Protein AF-A0A8T7H530-F1 (afdb_monomer)

Solvent-accessible surface area (backbone atoms only — not comparable to full-atom values): 3971 Å² total; per-residue (Å²): 136,86,50,74,65,62,44,66,78,72,47,73,75,79,93,54,44,65,55,48,46,55,56,51,48,55,43,45,76,72,69,53,91,77,86,88,84,83,82,87,67,88,64,54,67,61,49,53,51,46,38,62,73,61,39,51,68,78,80,110

Organism: NCBI:txid83986

InterPro domains:
  IPR036661 Luciferase-like domain superfamily [G3DSA:3.20.20.30] (1-60)
  IPR036661 Luciferase-like domain superfamily [SSF51679] (2-60)

Foldseek 3Di:
DQDPVNCVVQPQDDLDLVSVQVNVVVVVVVVDPDDDDDDDDPPPVVVVVSCVPRHVVVVD

Secondary structure (DSSP, 8-state):
---HHHHHHHS--SS-HHHHHHHHHHHHHTT-S-------SS-HHHHHHHIIIIIGGGG-

Mean predicted aligned error: 4.84 Å

Structure (mmCIF, N/CA/C/O backbone):
data_AF-A0A8T7H530-F1
#
_entry.id   AF-A0A8T7H530-F1
#
loop_
_atom_site.group_PDB
_atom_site.id
_atom_site.type_symbol
_atom_site.label_atom_id
_atom_site.label_alt_id
_atom_site.label_comp_id
_atom_site.label_asym_id
_atom_site.label_entity_id
_atom_site.label_seq_id
_atom_site.pdbx_PDB_ins_code
_atom_site.Cartn_x
_atom_site.Cartn_y
_atom_site.Cartn_z
_atom_site.occupancy
_atom_site.B_iso_or_equiv
_atom_site.auth_seq_id
_atom_site.auth_comp_id
_atom_site.auth_asym_id
_atom_site.auth_atom_id
_atom_site.pdbx_PDB_model_num
ATOM 1 N N . MET A 1 1 ? 21.267 -9.893 -4.655 1.00 53.94 1 MET A N 1
ATOM 2 C CA . MET A 1 1 ? 21.362 -9.056 -3.442 1.00 53.94 1 MET A CA 1
ATOM 3 C C . MET A 1 1 ? 20.414 -7.896 -3.679 1.00 53.94 1 MET A C 1
ATOM 5 O O . MET A 1 1 ? 20.553 -7.275 -4.719 1.00 53.94 1 MET A O 1
ATOM 9 N N . VAL A 1 2 ? 19.397 -7.713 -2.838 1.00 57.25 2 VAL A N 1
ATOM 10 C CA . VAL A 1 2 ? 18.424 -6.615 -2.975 1.00 57.25 2 VAL A CA 1
ATOM 11 C C . VAL A 1 2 ? 18.924 -5.469 -2.098 1.00 57.25 2 VAL A C 1
ATOM 13 O O . VAL A 1 2 ? 19.205 -5.692 -0.919 1.00 57.25 2 VAL A O 1
ATOM 16 N N . THR A 1 3 ? 19.106 -4.286 -2.675 1.00 75.44 3 THR A N 1
ATOM 17 C CA . THR A 1 3 ? 19.508 -3.071 -1.954 1.00 75.44 3 THR A CA 1
ATOM 18 C C . THR A 1 3 ? 18.294 -2.383 -1.322 1.00 75.44 3 THR A C 1
ATOM 20 O O . THR A 1 3 ? 17.150 -2.654 -1.683 1.00 75.44 3 THR A O 1
ATOM 23 N N . LEU A 1 4 ? 18.522 -1.472 -0.370 1.00 63.62 4 LEU A N 1
ATOM 24 C CA . LEU A 1 4 ? 17.444 -0.642 0.192 1.00 63.62 4 LEU A CA 1
ATOM 25 C C . LEU A 1 4 ? 16.716 0.161 -0.897 1.00 63.62 4 LEU A C 1
ATOM 27 O O . LEU A 1 4 ? 15.501 0.326 -0.827 1.00 63.62 4 LEU A O 1
ATOM 31 N N . GLU A 1 5 ? 17.447 0.606 -1.918 1.00 63.91 5 GLU A N 1
ATOM 32 C CA . GLU A 1 5 ? 16.908 1.341 -3.064 1.00 63.91 5 GLU A CA 1
ATOM 33 C C . GLU A 1 5 ? 16.011 0.449 -3.937 1.00 63.91 5 GLU A C 1
ATOM 35 O O . GLU A 1 5 ? 14.928 0.879 -4.340 1.00 63.91 5 GLU A O 1
ATOM 40 N N . ASP A 1 6 ? 16.389 -0.822 -4.137 1.00 59.88 6 ASP A N 1
ATOM 41 C CA . ASP A 1 6 ? 15.577 -1.801 -4.875 1.00 59.88 6 ASP A CA 1
ATOM 42 C C . ASP A 1 6 ? 14.219 -2.065 -4.199 1.00 59.88 6 ASP A C 1
ATOM 44 O O . ASP A 1 6 ? 13.218 -2.286 -4.888 1.00 59.88 6 ASP A O 1
ATOM 48 N N . VAL A 1 7 ? 14.173 -2.030 -2.858 1.00 60.84 7 VAL A N 1
ATOM 49 C CA . VAL A 1 7 ? 12.938 -2.187 -2.067 1.00 60.84 7 VAL A CA 1
ATOM 50 C C . VAL A 1 7 ? 12.119 -0.900 -2.070 1.00 60.84 7 VAL A C 1
ATOM 52 O O . VAL A 1 7 ? 10.924 -0.948 -2.356 1.00 60.84 7 VAL A O 1
ATOM 55 N N . ALA A 1 8 ? 12.746 0.247 -1.800 1.00 59.72 8 ALA A N 1
ATOM 56 C CA . ALA A 1 8 ? 12.057 1.530 -1.670 1.00 59.72 8 ALA A CA 1
ATOM 57 C C . ALA A 1 8 ? 11.361 1.975 -2.968 1.00 59.72 8 ALA A C 1
ATOM 59 O O . ALA A 1 8 ? 10.305 2.601 -2.909 1.00 59.72 8 ALA A O 1
ATOM 60 N N . GLY A 1 9 ? 11.922 1.637 -4.135 1.00 61.56 9 GLY A N 1
ATOM 61 C CA . GLY A 1 9 ? 11.329 1.983 -5.431 1.00 61.56 9 GLY A CA 1
ATOM 62 C C . GLY A 1 9 ? 10.219 1.038 -5.909 1.00 61.56 9 GLY A C 1
ATOM 63 O O . GLY A 1 9 ? 9.384 1.437 -6.720 1.00 61.56 9 GLY A O 1
ATOM 64 N N . ASN A 1 10 ? 10.187 -0.212 -5.434 1.00 66.38 10 ASN A N 1
ATOM 65 C CA . ASN A 1 10 ? 9.295 -1.245 -5.981 1.00 66.38 10 ASN A CA 1
ATOM 66 C C . ASN A 1 10 ? 8.228 -1.752 -5.011 1.00 66.38 10 ASN A C 1
ATOM 68 O O . ASN A 1 10 ? 7.216 -2.297 -5.467 1.00 66.38 10 ASN A O 1
ATOM 72 N N . VAL A 1 11 ? 8.443 -1.600 -3.705 1.00 78.56 11 VAL A N 1
ATOM 73 C CA . VAL A 1 11 ? 7.555 -2.120 -2.665 1.00 78.56 11 VAL A CA 1
ATOM 74 C C . VAL A 1 11 ? 6.816 -0.949 -2.019 1.00 78.56 11 VAL A C 1
ATOM 76 O O . VAL A 1 11 ? 7.463 -0.042 -1.497 1.00 78.56 11 VAL A O 1
ATOM 79 N N . PRO A 1 12 ? 5.472 -0.941 -2.030 1.00 83.12 12 PRO A N 1
ATOM 80 C CA . PRO A 1 12 ? 4.721 0.110 -1.365 1.00 83.12 12 PRO A CA 1
ATOM 81 C C . PRO A 1 12 ? 4.962 0.020 0.149 1.00 83.12 12 PRO A C 1
ATOM 83 O O . PRO A 1 12 ? 4.735 -1.028 0.757 1.00 83.1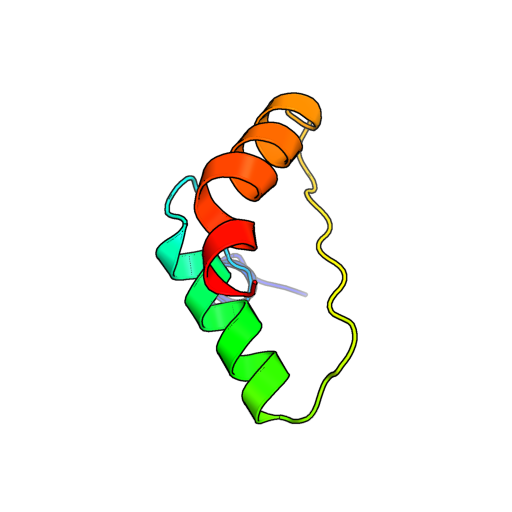2 12 PRO A O 1
ATOM 86 N N . CYS A 1 13 ? 5.457 1.108 0.740 1.00 83.56 13 CYS A N 1
ATOM 87 C CA . CYS A 1 13 ? 5.869 1.179 2.141 1.00 83.56 13 CYS A CA 1
ATOM 88 C C . CYS A 1 13 ? 5.262 2.404 2.833 1.00 83.56 13 CYS A C 1
ATOM 90 O O . CYS A 1 13 ? 5.159 3.473 2.235 1.00 83.56 13 CYS A O 1
ATOM 92 N N . GLY A 1 14 ? 4.968 2.267 4.128 1.00 85.00 14 GLY A N 1
ATOM 93 C CA . GLY A 1 14 ? 4.488 3.362 4.971 1.00 85.00 14 GLY A CA 1
ATOM 94 C C . GLY A 1 14 ? 2.959 3.463 5.062 1.00 85.00 14 GLY A C 1
ATOM 95 O O . GLY A 1 14 ? 2.257 2.573 4.593 1.00 85.00 14 GLY A O 1
ATOM 96 N N . PRO A 1 15 ? 2.443 4.517 5.720 1.00 89.69 15 PRO A N 1
ATOM 97 C CA . PRO A 1 15 ? 1.020 4.661 6.037 1.00 89.69 15 PRO A CA 1
ATOM 98 C C . PRO A 1 15 ? 0.212 5.425 4.973 1.00 89.69 15 PRO A C 1
ATOM 100 O O . PRO A 1 15 ? -0.921 5.817 5.243 1.00 89.69 15 PRO A O 1
ATOM 103 N N . ASP A 1 16 ? 0.784 5.699 3.797 1.00 94.25 16 ASP A N 1
ATOM 104 C CA . ASP A 1 16 ? 0.101 6.442 2.733 1.00 94.25 16 ASP A CA 1
ATOM 105 C C . ASP A 1 16 ? -0.707 5.486 1.834 1.00 94.25 16 ASP A C 1
ATOM 107 O O . ASP A 1 16 ? -0.105 4.708 1.083 1.00 94.25 16 ASP A O 1
ATOM 111 N N . PRO A 1 17 ? -2.055 5.521 1.866 1.00 95.69 17 PRO A N 1
ATOM 112 C CA . PRO A 1 17 ? -2.877 4.630 1.051 1.00 95.69 17 PRO A CA 1
ATOM 113 C C . PRO A 1 17 ? -2.669 4.830 -0.454 1.00 95.69 17 PRO A C 1
ATOM 115 O O . PRO A 1 17 ? -2.745 3.853 -1.200 1.00 95.69 17 PRO A O 1
ATOM 118 N N . GLU A 1 18 ? -2.329 6.039 -0.910 1.00 95.88 18 GLU A N 1
ATOM 119 C CA . GLU A 1 18 ? -2.134 6.332 -2.337 1.00 95.88 18 GLU A CA 1
ATOM 120 C C . GLU A 1 18 ? -0.960 5.553 -2.935 1.00 95.88 18 GLU A C 1
ATOM 122 O O . GLU A 1 18 ? -1.009 5.115 -4.087 1.00 95.88 18 GLU A O 1
ATOM 127 N N . VAL A 1 19 ? 0.094 5.327 -2.146 1.00 93.38 19 VAL A N 1
ATOM 128 C CA . VAL A 1 19 ? 1.251 4.522 -2.565 1.00 93.38 19 VAL A CA 1
ATOM 129 C C . VAL A 1 19 ? 0.829 3.074 -2.833 1.00 93.38 19 VAL A C 1
ATOM 131 O O . VAL A 1 19 ? 1.268 2.467 -3.814 1.00 93.38 19 VAL A O 1
ATOM 134 N N . HIS A 1 20 ? -0.057 2.523 -2.001 1.00 94.38 20 HIS A N 1
ATOM 135 C CA . HIS A 1 20 ? -0.591 1.174 -2.182 1.00 94.38 20 HIS A CA 1
ATOM 136 C C . HIS A 1 20 ? -1.559 1.102 -3.366 1.00 94.38 20 HIS A C 1
ATOM 138 O O . HIS A 1 20 ? -1.414 0.219 -4.214 1.00 94.38 20 HIS A O 1
ATOM 144 N N . ILE A 1 21 ? -2.494 2.051 -3.459 1.00 95.94 21 ILE A N 1
ATOM 145 C CA . ILE A 1 21 ? -3.506 2.114 -4.521 1.00 95.94 21 ILE A CA 1
ATOM 146 C C . ILE A 1 21 ? -2.839 2.183 -5.894 1.00 95.94 21 ILE A C 1
ATOM 148 O O . ILE A 1 21 ? -3.093 1.325 -6.739 1.00 95.94 21 ILE A O 1
ATOM 152 N N . LYS A 1 22 ? -1.908 3.122 -6.103 1.00 94.69 22 LYS A N 1
ATOM 153 C CA . LYS A 1 22 ? -1.203 3.266 -7.389 1.00 94.69 22 LYS A CA 1
ATOM 154 C C . LYS A 1 22 ? -0.489 1.985 -7.795 1.00 94.69 22 LYS A C 1
ATOM 156 O O . LYS A 1 22 ? -0.521 1.608 -8.967 1.00 94.69 22 LYS A O 1
ATOM 161 N N . LYS A 1 23 ? 0.117 1.282 -6.833 1.00 92.94 23 LYS A N 1
ATOM 162 C CA . LYS A 1 23 ? 0.820 0.032 -7.122 1.00 92.94 23 LYS A CA 1
ATOM 163 C C . LYS A 1 23 ? -0.130 -1.089 -7.523 1.00 92.94 23 LYS A C 1
ATOM 165 O O . LYS A 1 23 ? 0.190 -1.853 -8.431 1.00 92.94 23 LYS A O 1
ATOM 170 N N . ILE A 1 24 ? -1.284 -1.184 -6.870 1.00 94.25 24 ILE A N 1
ATOM 171 C CA . ILE A 1 24 ? -2.337 -2.144 -7.214 1.00 94.25 24 ILE A CA 1
ATOM 172 C C . ILE A 1 24 ? -2.893 -1.814 -8.605 1.00 94.25 24 ILE A C 1
ATOM 174 O O . ILE A 1 24 ? -2.940 -2.697 -9.457 1.00 94.25 24 ILE A O 1
ATOM 178 N N . GLU A 1 25 ? -3.205 -0.549 -8.890 1.00 95.12 25 GLU A N 1
ATOM 179 C CA . GLU A 1 25 ? -3.690 -0.118 -10.206 1.00 95.12 25 GLU A CA 1
ATOM 180 C C . GLU A 1 25 ? -2.707 -0.417 -11.342 1.00 95.12 25 GLU A C 1
ATOM 182 O O . GLU A 1 25 ? -3.125 -0.819 -12.426 1.00 95.12 25 GLU A O 1
ATOM 187 N N . GLU A 1 26 ? -1.399 -0.241 -11.125 1.00 94.06 26 GLU A N 1
ATOM 188 C CA . GLU A 1 26 ? -0.378 -0.644 -12.100 1.00 94.06 26 GLU A CA 1
ATOM 189 C C . GLU A 1 26 ? -0.504 -2.125 -12.463 1.00 94.06 26 GLU A C 1
ATOM 191 O O . GLU A 1 26 ? -0.412 -2.475 -13.639 1.00 94.06 26 GLU A O 1
ATOM 196 N N . ARG A 1 27 ? -0.746 -2.991 -11.472 1.00 92.75 27 ARG A N 1
ATOM 197 C CA . ARG A 1 27 ? -0.945 -4.428 -11.701 1.00 92.75 27 ARG A CA 1
ATOM 198 C C . ARG A 1 27 ? -2.279 -4.703 -12.383 1.00 92.75 27 ARG A C 1
ATOM 200 O O . ARG A 1 27 ? -2.301 -5.450 -13.353 1.00 92.75 27 ARG A O 1
ATOM 207 N N . VAL A 1 28 ? -3.361 -4.049 -11.974 1.00 93.88 28 VAL A N 1
ATOM 208 C CA . VAL A 1 28 ? -4.660 -4.179 -12.657 1.00 93.88 28 VAL A CA 1
ATOM 209 C C . VAL A 1 28 ? -4.543 -3.786 -14.136 1.00 93.88 28 VAL A C 1
ATOM 211 O O . VAL A 1 28 ? -5.000 -4.524 -15.006 1.00 93.88 28 VAL A O 1
ATOM 214 N N . ARG A 1 29 ? -3.844 -2.687 -14.457 1.00 94.31 29 ARG A N 1
ATOM 215 C CA . ARG A 1 29 ? -3.590 -2.253 -15.847 1.00 94.31 29 ARG A CA 1
ATOM 216 C C . ARG A 1 29 ? -2.772 -3.259 -16.664 1.00 94.31 29 ARG A C 1
ATOM 218 O O . ARG A 1 29 ? -2.889 -3.274 -17.885 1.00 94.31 29 ARG A O 1
ATOM 225 N N . MET A 1 30 ? -1.968 -4.099 -16.015 1.00 94.81 30 MET A N 1
ATOM 226 C CA . MET A 1 30 ? -1.245 -5.205 -16.657 1.00 94.81 30 MET A CA 1
ATOM 227 C C . MET A 1 30 ? -2.117 -6.458 -16.870 1.00 94.81 30 MET A C 1
ATOM 229 O O . MET A 1 30 ? -1.628 -7.435 -17.432 1.00 94.81 30 MET A O 1
ATOM 233 N N . GLY A 1 31 ? -3.386 -6.440 -16.448 1.00 95.12 31 GLY A N 1
ATOM 234 C CA . GLY A 1 31 ? -4.343 -7.532 -16.642 1.00 95.12 31 GLY A CA 1
ATOM 235 C C . GLY A 1 31 ? -4.400 -8.553 -15.505 1.00 95.12 31 GLY A C 1
ATOM 236 O O . GLY A 1 31 ? -4.960 -9.627 -15.699 1.00 95.12 31 GLY A O 1
ATOM 237 N N . PHE A 1 32 ? -3.827 -8.254 -14.335 1.00 94.62 32 PHE A N 1
ATOM 238 C CA . PHE A 1 32 ? -3.976 -9.109 -13.153 1.00 94.62 32 PHE A CA 1
ATOM 239 C C . PHE A 1 32 ? -5.391 -8.975 -12.571 1.00 94.62 32 PHE A C 1
ATOM 241 O O . PHE A 1 32 ? -5.875 -7.860 -12.379 1.00 94.62 32 PHE A O 1
ATOM 248 N N . ASP A 1 33 ? -6.021 -10.103 -12.246 1.00 94.38 33 ASP A N 1
ATOM 249 C CA . ASP A 1 33 ? -7.368 -10.191 -11.660 1.00 94.38 33 ASP A CA 1
ATOM 250 C C . ASP A 1 33 ? -7.356 -10.504 -10.151 1.00 94.38 33 ASP A C 1
ATOM 252 O O . ASP A 1 33 ? -8.311 -10.193 -9.441 1.00 94.38 33 ASP A O 1
ATOM 256 N N . HIS A 1 34 ? -6.257 -11.068 -9.647 1.00 94.56 34 HIS A N 1
ATOM 257 C CA . HIS A 1 34 ? -6.044 -11.377 -8.238 1.00 94.56 34 HIS A CA 1
ATOM 258 C C . HIS A 1 34 ? -4.720 -10.777 -7.758 1.00 94.56 34 HIS A C 1
ATOM 260 O O . HIS A 1 34 ? -3.645 -11.099 -8.268 1.00 94.56 34 HIS A O 1
ATOM 266 N N . ILE A 1 35 ? -4.792 -9.918 -6.739 1.00 92.44 35 ILE A N 1
ATOM 267 C CA . ILE A 1 35 ? -3.625 -9.276 -6.129 1.00 92.44 35 ILE A CA 1
ATOM 268 C C . ILE A 1 35 ? -3.525 -9.697 -4.663 1.00 92.44 35 ILE A C 1
ATOM 270 O O . ILE A 1 35 ? -4.391 -9.381 -3.852 1.00 92.44 35 ILE A O 1
ATOM 274 N N . CYS A 1 36 ? -2.442 -10.396 -4.320 1.00 92.44 36 CYS A N 1
ATOM 275 C CA . CYS A 1 36 ? -2.124 -10.768 -2.944 1.00 92.44 36 CYS A CA 1
ATOM 276 C C . CYS A 1 36 ? -1.186 -9.729 -2.325 1.00 92.44 36 CYS A C 1
ATOM 278 O O . CYS A 1 36 ? -0.132 -9.429 -2.890 1.00 92.44 36 CYS A O 1
ATOM 280 N N . VAL A 1 37 ? -1.531 -9.226 -1.140 1.00 92.12 37 VAL A N 1
ATOM 281 C CA . VAL A 1 37 ? -0.677 -8.315 -0.370 1.00 92.12 37 VAL A CA 1
ATOM 282 C C . VAL A 1 37 ? -0.182 -9.026 0.882 1.00 92.12 37 VAL A C 1
ATOM 284 O O . VAL A 1 37 ? -0.965 -9.627 1.612 1.00 92.12 37 VAL A O 1
ATOM 287 N N . HIS A 1 38 ? 1.124 -8.950 1.130 1.00 91.00 38 HIS A N 1
ATOM 288 C CA . HIS A 1 38 ? 1.772 -9.556 2.287 1.00 91.00 38 HIS A CA 1
ATOM 289 C C . HIS A 1 38 ? 2.526 -8.480 3.068 1.00 91.00 38 HIS A C 1
ATOM 291 O O . HIS A 1 38 ? 3.496 -7.908 2.570 1.00 91.00 38 HIS A O 1
ATOM 297 N N . GLN A 1 39 ? 2.072 -8.201 4.289 1.00 89.94 39 GLN A N 1
ATOM 298 C CA . GLN A 1 39 ? 2.750 -7.287 5.201 1.00 89.94 39 GLN A CA 1
ATOM 299 C C . GLN A 1 39 ? 3.757 -8.065 6.059 1.00 89.94 39 GLN A C 1
ATOM 301 O O . GLN A 1 39 ? 3.423 -9.109 6.612 1.00 89.94 39 GLN A O 1
ATOM 306 N N . ILE A 1 40 ? 4.997 -7.567 6.129 1.00 89.75 40 ILE A N 1
ATOM 307 C CA . ILE A 1 40 ? 6.151 -8.274 6.721 1.00 89.75 40 ILE A CA 1
ATOM 308 C C . ILE A 1 40 ? 6.278 -8.045 8.242 1.00 89.75 40 ILE A C 1
ATOM 310 O O . ILE A 1 40 ? 6.846 -8.868 8.955 1.00 89.75 40 ILE A O 1
ATOM 314 N N . GLY A 1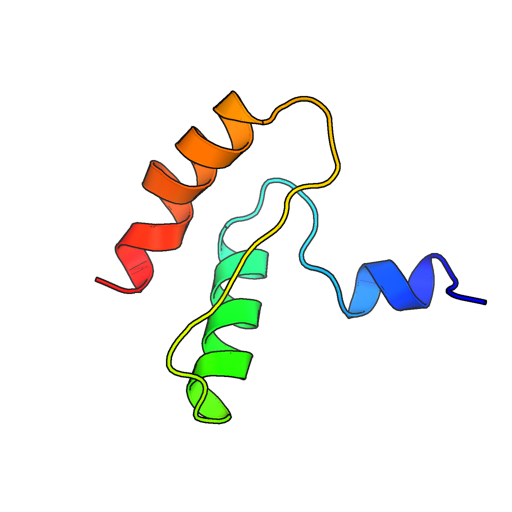 41 ? 5.805 -6.904 8.742 1.00 87.81 41 GLY A N 1
ATOM 315 C CA . GLY A 1 41 ? 5.966 -6.474 10.130 1.00 87.81 41 GLY 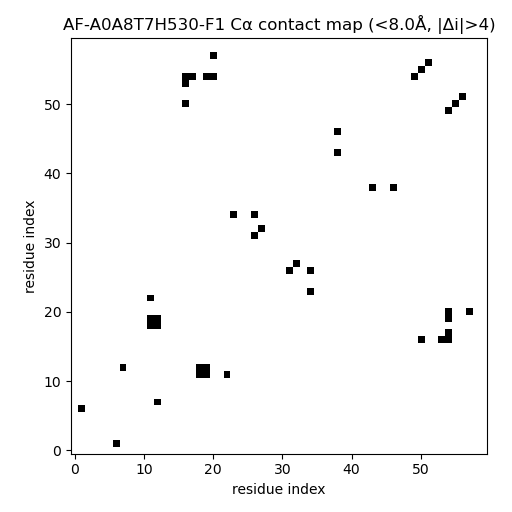A CA 1
ATOM 316 C C . GLY A 1 41 ? 5.020 -7.152 11.127 1.00 87.81 41 GLY A C 1
ATOM 317 O O . GLY A 1 41 ? 4.147 -7.945 10.791 1.00 87.81 41 GLY A O 1
ATOM 318 N N . HIS A 1 42 ? 5.181 -6.807 12.404 1.00 94.12 42 HIS A N 1
ATOM 319 C CA . HIS A 1 42 ? 4.399 -7.420 13.484 1.00 94.12 42 HIS A CA 1
ATOM 320 C C . HIS A 1 42 ? 2.986 -6.833 13.649 1.00 94.12 42 HIS A C 1
ATOM 322 O O . HIS A 1 42 ? 2.122 -7.502 14.208 1.00 94.12 42 HIS A O 1
ATOM 328 N N . GLN A 1 43 ? 2.740 -5.612 13.157 1.00 94.06 43 GLN A N 1
ATOM 329 C CA . GLN A 1 43 ? 1.445 -4.913 13.241 1.00 94.06 43 GLN A CA 1
ATOM 330 C C . GLN A 1 43 ? 0.444 -5.429 12.191 1.00 94.06 43 GLN A C 1
ATOM 332 O O . GLN A 1 43 ? 0.048 -4.717 11.268 1.00 94.06 43 GLN A O 1
ATOM 337 N N . GLN A 1 44 ? 0.108 -6.717 12.270 1.00 94.69 44 GLN A N 1
ATOM 338 C CA . GLN A 1 44 ? -0.754 -7.381 11.289 1.00 94.69 44 GLN A CA 1
ATOM 339 C C . GLN A 1 44 ? -2.206 -6.898 11.384 1.00 94.69 44 GLN A C 1
ATOM 341 O O . GLN A 1 44 ? -2.853 -6.709 10.358 1.00 94.69 44 GLN A O 1
ATOM 346 N N . GLN A 1 45 ? -2.723 -6.679 12.597 1.00 96.44 45 GLN A N 1
ATOM 347 C CA . GLN A 1 45 ? -4.108 -6.245 12.783 1.00 96.44 45 GLN A CA 1
ATOM 348 C C . GLN A 1 45 ? -4.314 -4.820 12.261 1.00 96.44 45 GLN A C 1
ATOM 350 O O . GLN A 1 45 ? -5.231 -4.576 11.479 1.00 96.44 45 GLN A O 1
ATOM 355 N N . GLU A 1 46 ? -3.416 -3.908 12.620 1.00 95.25 46 GLU A N 1
ATOM 356 C CA . GLU A 1 46 ? -3.450 -2.514 12.184 1.00 95.25 46 GLU A CA 1
ATOM 357 C C . GLU A 1 46 ? -3.303 -2.410 10.662 1.00 95.25 46 GLU A C 1
ATOM 359 O O . GLU A 1 46 ? -3.968 -1.595 10.028 1.00 95.25 46 GLU A O 1
ATOM 364 N N . PHE A 1 47 ? -2.484 -3.273 10.049 1.00 95.12 47 PHE A N 1
ATOM 365 C CA . PHE A 1 47 ? -2.397 -3.376 8.593 1.00 95.12 47 PHE A CA 1
ATOM 366 C C . PHE A 1 47 ? -3.736 -3.780 7.956 1.00 95.12 47 PHE A C 1
ATOM 368 O O . PHE A 1 47 ? -4.145 -3.176 6.962 1.00 95.12 47 PHE A O 1
ATOM 375 N N . MET A 1 48 ? -4.427 -4.775 8.522 1.00 95.50 48 MET A N 1
ATOM 376 C CA . MET A 1 48 ? -5.725 -5.227 8.009 1.00 95.50 48 MET A CA 1
ATOM 377 C C . MET A 1 48 ? -6.796 -4.139 8.137 1.00 95.50 48 MET A C 1
ATOM 379 O O . MET A 1 48 ? -7.583 -3.940 7.209 1.00 95.50 48 MET A O 1
ATOM 383 N N . GLU A 1 49 ? -6.820 -3.423 9.262 1.00 97.12 49 GLU A N 1
ATOM 384 C CA . GLU A 1 49 ? -7.719 -2.286 9.493 1.00 97.12 49 GLU A CA 1
ATOM 385 C C . GLU A 1 49 ? -7.420 -1.143 8.514 1.00 97.12 49 GLU A C 1
ATOM 387 O O . GLU A 1 49 ? -8.324 -0.667 7.827 1.00 97.12 49 GLU A O 1
ATOM 392 N N . PHE A 1 50 ? -6.145 -0.788 8.339 1.00 96.25 50 PHE A N 1
ATOM 393 C CA . PHE A 1 50 ? -5.710 0.201 7.354 1.00 96.25 50 PHE A CA 1
ATOM 394 C C . PHE A 1 50 ? -6.142 -0.165 5.928 1.00 96.25 50 PHE A C 1
ATOM 396 O O . PHE A 1 50 ? -6.732 0.665 5.234 1.00 96.25 50 PHE A O 1
ATOM 403 N N . TYR A 1 51 ? -5.914 -1.407 5.485 1.00 96.44 51 TYR A N 1
ATOM 404 C CA . TYR A 1 51 ? -6.329 -1.838 4.147 1.00 96.44 51 TYR A CA 1
ATOM 405 C C . TYR A 1 51 ? -7.844 -1.789 3.977 1.00 96.44 51 TYR A C 1
ATOM 407 O O . TYR A 1 51 ? -8.324 -1.292 2.957 1.00 96.44 51 TYR A O 1
ATOM 415 N N . ARG A 1 52 ? -8.596 -2.259 4.977 1.00 96.62 52 ARG A N 1
ATOM 416 C CA . ARG A 1 52 ? -10.062 -2.230 4.968 1.00 96.62 52 ARG A CA 1
ATOM 417 C C . ARG A 1 52 ? -10.606 -0.812 4.852 1.00 96.62 52 ARG A C 1
ATOM 419 O O . ARG A 1 52 ? -11.548 -0.596 4.099 1.00 96.62 52 ARG A O 1
ATOM 426 N N . GLU A 1 53 ? -10.054 0.127 5.609 1.00 97.44 53 GLU A N 1
ATOM 427 C CA . GLU A 1 53 ? -10.610 1.476 5.711 1.00 97.44 53 GLU A CA 1
ATOM 428 C C . GLU A 1 53 ? -10.091 2.439 4.646 1.00 97.44 53 GLU A C 1
ATOM 430 O O . GLU A 1 53 ? -10.799 3.381 4.289 1.00 97.44 53 GLU A O 1
ATOM 435 N N . LYS A 1 54 ? -8.846 2.263 4.188 1.00 97.44 54 LYS A N 1
ATOM 436 C CA . LYS A 1 54 ? -8.136 3.280 3.396 1.00 97.44 54 LYS A CA 1
ATOM 437 C C . LYS A 1 54 ? -7.772 2.841 1.984 1.00 97.44 54 LYS A C 1
ATOM 439 O O . LYS A 1 54 ? -7.607 3.710 1.139 1.00 97.44 54 LYS A O 1
ATOM 444 N N . VAL A 1 55 ? -7.630 1.539 1.719 1.00 96.56 55 VAL A N 1
ATOM 445 C CA . VAL A 1 55 ? -7.135 1.036 0.420 1.00 96.56 55 VAL A CA 1
ATOM 446 C C . VAL A 1 55 ? -8.232 0.325 -0.369 1.00 96.56 55 VAL A C 1
ATOM 448 O O . VAL A 1 55 ? -8.508 0.689 -1.507 1.00 96.56 55 VAL A O 1
ATOM 451 N N . LEU A 1 56 ? -8.882 -0.680 0.225 1.00 95.94 56 LEU A N 1
ATOM 452 C CA . LEU A 1 56 ? -9.883 -1.507 -0.457 1.00 95.94 56 LEU A CA 1
ATOM 453 C C . LEU A 1 56 ? -11.105 -0.737 -0.990 1.00 95.94 56 LEU A C 1
ATOM 455 O O . LEU A 1 56 ? -11.545 -1.092 -2.082 1.00 95.94 56 LEU A O 1
ATOM 459 N N . PRO A 1 57 ? -11.636 0.310 -0.318 1.00 97.69 57 PRO A N 1
ATOM 460 C CA . PRO A 1 57 ? -12.789 1.055 -0.831 1.00 97.69 57 PRO A CA 1
ATOM 461 C C . PRO A 1 57 ? -12.574 1.712 -2.204 1.00 97.69 57 PRO A C 1
ATOM 463 O O . PRO A 1 57 ? -13.548 2.042 -2.867 1.00 97.69 57 PRO A O 1
ATOM 466 N N . HIS A 1 58 ? -11.324 1.899 -2.646 1.00 96.56 58 HIS A N 1
ATOM 467 C CA . HIS A 1 58 ? -11.009 2.439 -3.977 1.00 96.56 58 HIS A CA 1
ATOM 468 C C . HIS A 1 58 ? -11.255 1.438 -5.120 1.00 96.56 58 HIS A C 1
ATOM 470 O O . HIS A 1 58 ? -11.387 1.839 -6.271 1.00 96.56 58 HIS A O 1
ATOM 476 N N . PHE A 1 59 ? -11.308 0.137 -4.819 1.00 92.69 59 PHE A N 1
ATOM 477 C CA . PHE A 1 59 ? -11.431 -0.946 -5.807 1.00 92.69 59 PHE A CA 1
ATOM 478 C C . PHE A 1 59 ?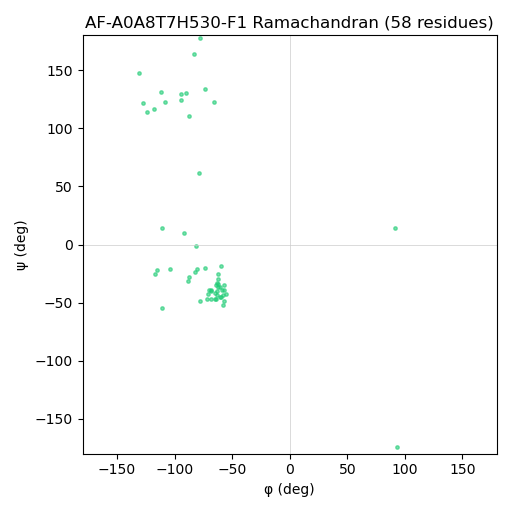 -12.791 -1.665 -5.759 1.00 92.69 59 PHE A C 1
ATOM 480 O O . PHE A 1 59 ? -12.912 -2.768 -6.296 1.00 92.69 59 PHE A O 1
ATOM 487 N N . GLN A 1 60 ? -13.784 -1.078 -5.083 1.00 82.19 60 GLN A N 1
ATOM 488 C CA . GLN A 1 60 ? -15.148 -1.607 -4.946 1.00 82.19 60 GLN A CA 1
ATOM 489 C C . GLN A 1 60 ? -16.134 -0.936 -5.900 1.00 82.19 60 GLN A C 1
ATOM 491 O O . GLN A 1 60 ? -15.964 0.270 -6.184 1.00 82.19 60 GLN A O 1
#

Radius of gyration: 12.28 Å; Cα contacts (8 Å, |Δi|>4): 23; chains: 1; bounding box: 36×18×30 Å

Sequence (60 aa):
MVTLEDVAGNVPCGPDPEVHIKK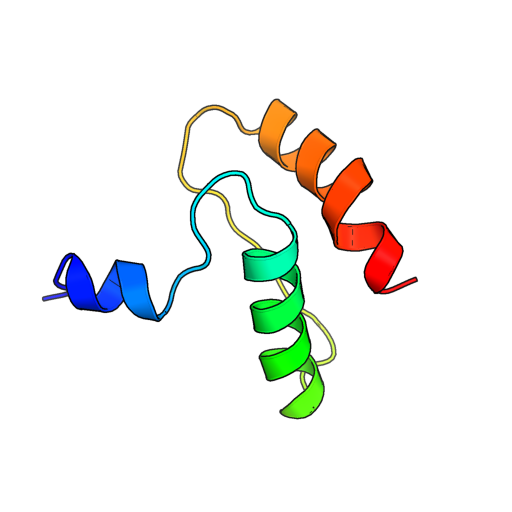IEERVRMGFDHICVHQIGHQQQEFMEFYREKVLPHFQ

pLDDT: mean 88.02, std 12.34, range [53.94, 97.69]

=== Feature glossary ===
Feature key, reading from the visual/contextual features back to the raw sequence:

Rendered structure images. Six rendered views show the 3D structure from the faces of a cube — i.e. along ±x, ±y, ±z. Rendering representation is drawn randomly per protein from cartoon (secondary-structure ribbons), sticks (backbone bonds), or molecular surface; coloring is either N→C rainbow (blue at the N-terminus through red at the C-terminus) or one color per chain.

Contact-map, Ramachandran, and PAE plots. The contact map is a binary N×N matrix image: pixel (i, j) is dark where Cα_i and Cα_j are within 8 Å and |i−j|>4. Because the |i−j|>4 filter removes local helical contacts, off-diagonal stripes parallel to the main diagonal indicate parallel β-sheets; stripes perpendicular to it indicate antiparallel β-sheets. The Ramachandran plot scatters every residue's (φ, ψ) pair against the sterically allowed regions. The PAE heatmap renders the predicted-aligned-error matrix.

InterPro / GO / CATH / organism. Database cross-references. InterPro integrates a dozen domain/family signature databases into unif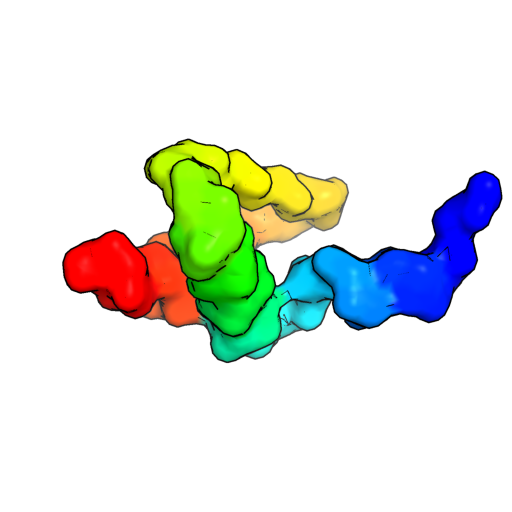ied entries with residue-range hits. GO terms attach function/process/location labels with evidence codes. CATH codes position the fold in a four-level structural taxonomy. Organism is the NCBI-taxonomy species name.

Nearest PDB structures. The Foldseek neighbor list gives the closest experimentally determined structures in the PDB, ranked by structural alignment. TM-score near 1 means near-identical fold; near 0.3 means only rough topology match. This is how one finds what a novel AlphaFold prediction most resembles in the solved-structure universe.

Predicted aligned error. PAE(i, j) answers: if I align the predicted and true structures on residue i, how 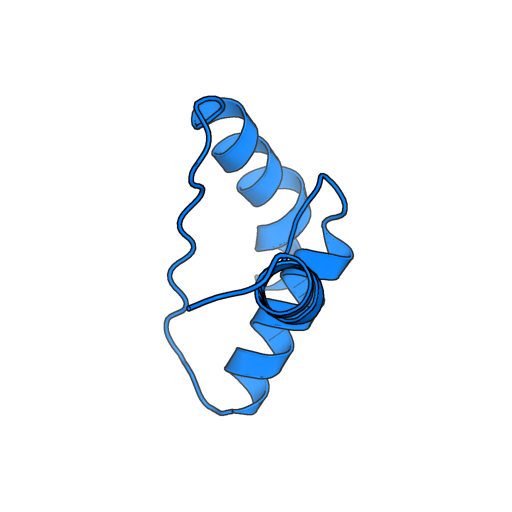far off (in Å) do I expect residue j to be? A block-diagonal PAE matrix with low values on the blocks and high values off-diagonal is the signature of a multi-domain protein with confidently predicted domains but uncertain inter-domain orientation.

Solvent-accessible surface area. Accessible surface area quantifies burial. A residue with SASA near zero is packed into the hydrophobic core; one with SASA >100 Å² sits on the surface. Computed here via the Shrake–Rupley numerical algorithm with a 1.4 Å probe.

B-factor. B-factor (Debye–Waller factor) reflects atomic displacement in the crystal lattice. It is an experimental observable (units Å²), not a prediction; low values mean the atom is pinned down, high values mean it moves or is heterogeneous across the crystal.

pLDDT. For AlphaFold models, the B-factor field carries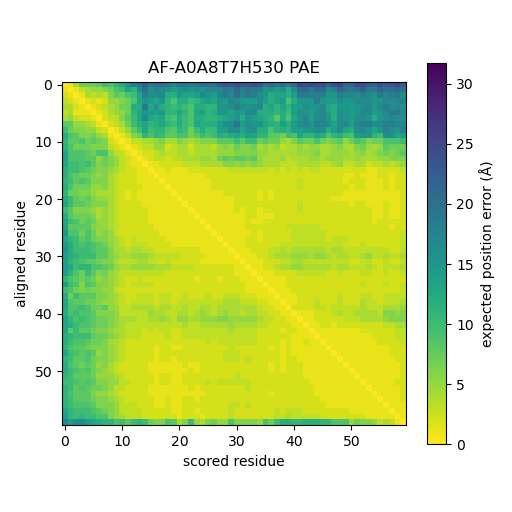 pLDDT — the model's own estimate of local accuracy on a 0–100 scale. Regions with pLDDT<50 should be treated as essentially unmodeled; they often correspond to intrinsically disordered segments.

Backbone torsions (φ/ψ). φ (phi) and ψ (psi) are the two rotatable backbone dihedrals per residue: φ is the C(i-1)–N–Cα–C torsion, ψ is the N–Cα–C–N(i+1) torsion, both in degrees on (−1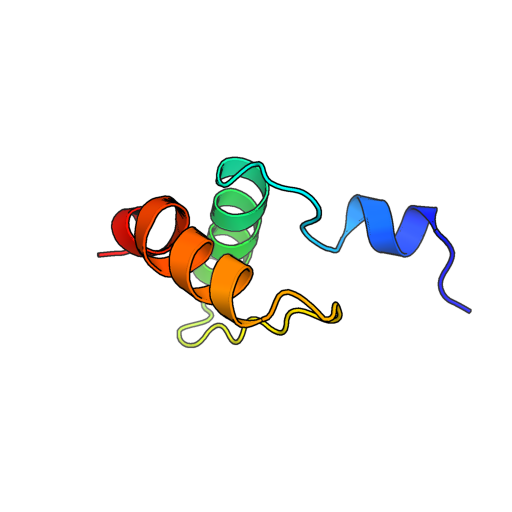80°, 180°]. α-helical residues cluster near (−60°, −45°); β-strand residues near (−120°, +130°). A Ramachandran plot is simply a scatter of (φ, ψ) for every residue.

Radius of gyration, Cα contacts, bounding box. Radius of gyration (Rg) is the root-mean-square distance of Cα atoms from their centroid — a single number for overall size and compactness. A globular domain of N residues has Rg ≈ 2.2·N^0.38 Å; an extended or disordered chain has a much larger Rg. The Cα contact count is the number of residue pairs whose Cα atoms are within 8 Å and are more than four positions apart in sequence — a standard proxy for tertiary packing density. The bounding box is the smallest axis-aligned box enclosing all Cα atoms.

Secondary structure (3-state, P-SEA). Three-state secondary structure (P-SEA) collapses the eight DSSP classes into helix (a), strand (b), and coil (c). P-SEA assigns these from Cα geometry alone — distances and angles — without requiring backbone oxygens, so it works on any Cα trace.

Secondary structure (8-state, DSSP). DSSP 8-state secondary structure assigns each residue one of H (α-helix), G (3₁₀-helix), I (π-helix), E (extended β-strand), B (isolated β-bridge), T (hydrogen-bonded turn), S (bend), or '-' (coil). The assignment is computed from backbone hydrogen-bond geometry via the Kabsch–Sander algorithm.

Foldseek 3Di. A 3Di character summarizes, for each residue, the relative orientation of the Cα frame of its nearest spatial neighbor. Because it encodes fold topology rather than chemistry, 3Di alignments detect remote structural similarity that sequence alignment misses.

mmCIF coordinates. The mmCIF block holds the 3D Cartesian coordinates of each backbone atom (N, Cα, C, O) in ångströms. mmCIF is the PDB's canonical archive format — a tagged-loop text representation of the atomic model.

Sequence. Sequence gives the chain of amino acids in standard one-letter code (A=alanine, C=cysteine, …, Y=tyrosine), read N→C. It is the only feature that is directly encoded by the gene; all structural features are derived from the folded form of this sequence.